Protein AF-A0A8I1WCV1-F1 (afdb_monomer_lite)

Structure (mmCIF, N/CA/C/O backbone):
data_AF-A0A8I1WCV1-F1
#
_entry.id   AF-A0A8I1WCV1-F1
#
loop_
_atom_site.group_PDB
_atom_site.id
_atom_site.type_symbol
_atom_site.label_atom_id
_atom_site.label_alt_id
_atom_site.label_comp_id
_atom_site.label_asym_id
_atom_site.label_entity_id
_atom_site.label_seq_id
_atom_site.pdbx_PDB_ins_code
_atom_site.Cartn_x
_atom_site.Cartn_y
_atom_site.Cartn_z
_atom_site.occupancy
_atom_site.B_iso_or_equiv
_atom_site.auth_seq_id
_atom_site.auth_comp_id
_atom_site.auth_asym_id
_atom_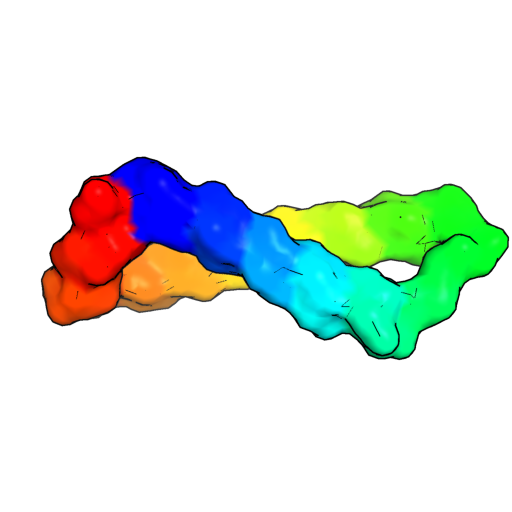site.auth_atom_id
_atom_site.pdbx_PDB_model_num
ATOM 1 N N . MET A 1 1 ? -4.566 6.276 13.905 1.00 64.19 1 MET A N 1
ATOM 2 C CA . MET A 1 1 ? -3.991 7.014 12.733 1.00 64.19 1 MET A CA 1
ATOM 3 C C . MET A 1 1 ? -2.650 6.410 12.327 1.00 64.19 1 MET A C 1
ATOM 5 O O . MET A 1 1 ? -2.386 6.246 11.144 1.00 64.19 1 MET A O 1
ATOM 9 N N . THR A 1 2 ? -1.825 6.045 13.306 1.00 79.56 2 THR A N 1
ATOM 10 C CA . THR A 1 2 ? -0.584 5.261 13.204 1.00 79.56 2 THR A CA 1
ATOM 11 C C . THR A 1 2 ? -0.699 4.028 12.303 1.00 79.56 2 THR A C 1
ATOM 13 O O . THR A 1 2 ? 0.141 3.851 11.423 1.00 79.56 2 THR A O 1
ATOM 16 N N . GLY A 1 3 ? -1.766 3.230 12.430 1.00 82.12 3 GLY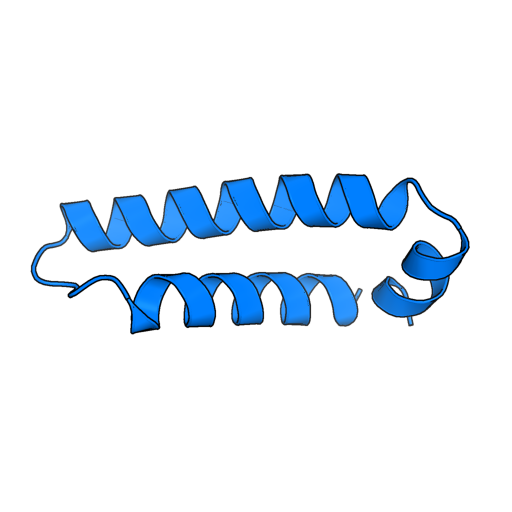 A N 1
ATOM 17 C CA . GLY A 1 3 ? -1.954 2.028 11.608 1.00 82.12 3 GLY A CA 1
ATOM 18 C C . GLY A 1 3 ? -2.052 2.284 10.097 1.00 82.12 3 GLY A C 1
ATOM 19 O O . GLY A 1 3 ? -1.570 1.474 9.308 1.00 82.12 3 GLY A O 1
ATOM 20 N N . VAL A 1 4 ? -2.609 3.425 9.672 1.00 85.44 4 VAL A N 1
ATOM 21 C CA . VAL A 1 4 ? -2.746 3.773 8.243 1.00 85.44 4 VAL A CA 1
ATOM 22 C C . VAL A 1 4 ? -1.381 4.094 7.631 1.00 85.44 4 VAL A C 1
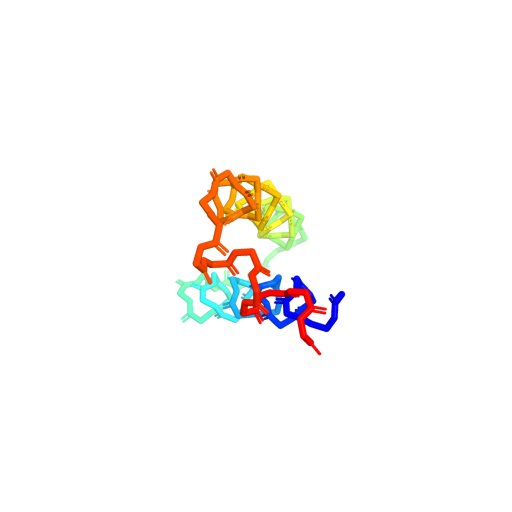ATOM 24 O O . VAL A 1 4 ? -1.078 3.669 6.518 1.00 85.44 4 VAL A O 1
ATOM 27 N N . TYR A 1 5 ? -0.522 4.796 8.375 1.00 87.50 5 TYR A N 1
ATOM 28 C CA . TYR A 1 5 ? 0.842 5.097 7.936 1.00 87.50 5 TYR A CA 1
ATOM 29 C C . TYR A 1 5 ? 1.707 3.839 7.852 1.00 87.50 5 TYR A C 1
ATOM 31 O O . TYR A 1 5 ? 2.449 3.676 6.884 1.00 87.50 5 TYR A O 1
ATOM 39 N N . ILE A 1 6 ? 1.570 2.930 8.826 1.00 90.06 6 ILE A N 1
ATOM 40 C CA . ILE A 1 6 ? 2.246 1.627 8.798 1.00 90.06 6 ILE A CA 1
ATOM 41 C C . ILE A 1 6 ? 1.805 0.847 7.557 1.00 90.06 6 ILE A C 1
ATOM 43 O O . ILE A 1 6 ? 2.658 0.380 6.811 1.00 90.06 6 ILE A O 1
ATOM 47 N N . LEU A 1 7 ? 0.499 0.785 7.275 1.00 91.94 7 LEU A N 1
ATOM 48 C CA . LEU A 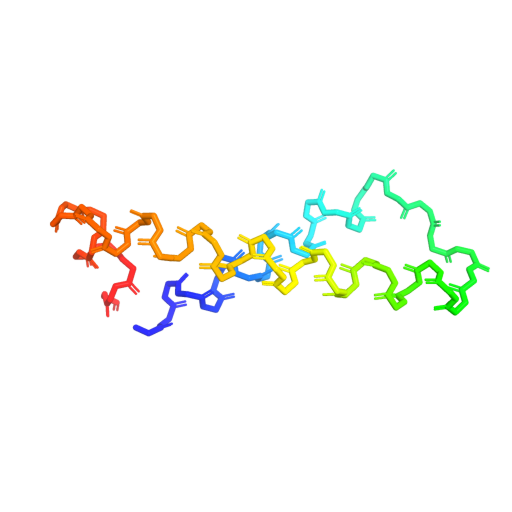1 7 ? -0.034 0.121 6.084 1.00 91.94 7 LEU A CA 1
ATOM 49 C C . LEU A 1 7 ? 0.546 0.708 4.789 1.00 91.94 7 LEU A C 1
ATOM 51 O O . LEU A 1 7 ? 0.985 -0.042 3.918 1.00 91.94 7 LEU A O 1
ATOM 55 N N . HIS A 1 8 ? 0.576 2.037 4.661 1.00 93.75 8 HIS A N 1
ATOM 56 C CA . HIS A 1 8 ? 1.136 2.700 3.483 1.00 93.75 8 HIS A CA 1
ATOM 57 C C . HIS A 1 8 ? 2.618 2.352 3.285 1.00 93.75 8 HIS A C 1
ATOM 59 O O . HIS A 1 8 ? 3.021 1.980 2.183 1.00 93.75 8 HIS A O 1
ATOM 65 N N . TYR A 1 9 ? 3.418 2.405 4.354 1.00 94.06 9 TYR A N 1
ATOM 66 C CA . TYR A 1 9 ? 4.827 2.016 4.306 1.00 94.06 9 TYR A CA 1
ATOM 67 C C . TYR A 1 9 ? 5.006 0.533 3.956 1.00 94.06 9 TYR A C 1
ATOM 69 O O . TYR A 1 9 ? 5.839 0.197 3.117 1.00 94.06 9 TYR A O 1
ATOM 77 N N . SER A 1 10 ? 4.208 -0.359 4.547 1.00 94.56 10 SER A N 1
ATOM 78 C CA . SER A 1 10 ? 4.255 -1.793 4.251 1.00 94.56 10 SER A CA 1
ATOM 79 C C . SER A 1 10 ? 3.946 -2.085 2.783 1.00 94.56 10 SER A C 1
ATOM 81 O O . SER A 1 10 ? 4.633 -2.896 2.169 1.00 94.56 10 SER A O 1
ATOM 83 N N . ILE A 1 11 ? 2.962 -1.401 2.196 1.00 95.94 11 ILE A N 1
ATOM 84 C CA . ILE A 1 11 ? 2.637 -1.529 0.769 1.00 95.94 11 ILE A CA 1
ATOM 85 C C . ILE A 1 11 ? 3.780 -0.997 -0.097 1.00 95.94 11 ILE A C 1
ATOM 87 O O . ILE A 1 11 ? 4.158 -1.646 -1.069 1.00 95.94 11 ILE A O 1
ATOM 91 N N . PHE A 1 12 ? 4.372 0.143 0.267 1.00 96.06 12 PHE A N 1
ATOM 92 C CA . PHE A 1 12 ? 5.532 0.679 -0.443 1.00 96.06 12 PHE A CA 1
ATOM 93 C C . PHE A 1 12 ? 6.707 -0.307 -0.429 1.00 96.06 12 PHE A C 1
ATOM 95 O O . PHE A 1 12 ? 7.309 -0.582 -1.471 1.00 96.06 12 PHE A O 1
ATOM 102 N N . ALA A 1 13 ? 7.021 -0.875 0.738 1.00 95.25 13 ALA A N 1
ATOM 103 C CA . ALA A 1 13 ? 8.063 -1.886 0.894 1.00 95.25 13 ALA A CA 1
ATOM 104 C C . ALA A 1 13 ? 7.767 -3.122 0.025 1.00 95.25 13 ALA A C 1
ATOM 106 O O . ALA A 1 13 ? 8.641 -3.592 -0.699 1.00 95.25 13 ALA A O 1
ATOM 107 N N . LEU A 1 14 ? 6.508 -3.571 0.015 1.00 96.12 14 LEU A N 1
ATOM 108 C CA . LEU A 1 14 ? 6.030 -4.692 -0.794 1.00 96.12 14 LEU A CA 1
ATOM 109 C C . LEU A 1 14 ? 5.937 -4.400 -2.298 1.00 96.12 14 LEU A C 1
ATOM 111 O O . LEU A 1 14 ? 5.733 -5.328 -3.060 1.00 96.12 14 LEU A O 1
ATOM 115 N N . PHE A 1 15 ? 6.034 -3.168 -2.780 1.00 95.31 15 PHE A N 1
ATOM 116 C CA . PHE A 1 15 ? 6.172 -2.929 -4.224 1.00 95.31 15 PHE A CA 1
ATOM 117 C C . PHE A 1 15 ? 7.622 -2.681 -4.615 1.00 95.31 15 PHE A C 1
ATOM 119 O O . PHE A 1 15 ? 8.088 -3.170 -5.644 1.00 95.31 15 PHE A O 1
ATOM 126 N N . SER A 1 16 ? 8.361 -1.965 -3.773 1.00 93.50 16 SER A N 1
ATOM 127 C CA . SER A 1 16 ? 9.771 -1.663 -4.012 1.00 93.50 16 SER A CA 1
ATOM 128 C C . SER A 1 16 ? 10.682 -2.889 -3.918 1.00 93.50 16 SER A C 1
ATOM 130 O O . SER A 1 16 ? 11.705 -2.908 -4.597 1.00 93.50 16 SER A O 1
ATOM 132 N N . SER A 1 17 ? 10.321 -3.935 -3.163 1.00 95.56 17 SER A N 1
ATOM 133 C CA . SER A 1 17 ? 11.131 -5.163 -3.105 1.00 95.56 17 SER A CA 1
ATOM 134 C C . SER A 1 17 ? 11.020 -6.063 -4.349 1.00 95.56 17 SER A C 1
ATOM 136 O O . SER A 1 17 ? 11.846 -6.951 -4.534 1.00 95.56 17 SER A O 1
ATOM 138 N N . GLN A 1 18 ? 10.040 -5.825 -5.225 1.00 94.25 18 GLN A N 1
ATOM 139 C CA . GLN A 1 18 ? 9.727 -6.664 -6.390 1.00 94.25 18 GLN A CA 1
ATOM 140 C C . GLN A 1 18 ? 9.980 -5.928 -7.703 1.00 94.25 18 GLN A C 1
ATOM 142 O O . GLN A 1 18 ? 10.128 -6.559 -8.747 1.00 94.25 18 GLN A O 1
ATOM 147 N N . ILE A 1 19 ? 10.008 -4.596 -7.666 1.00 92.56 19 ILE A N 1
ATOM 148 C CA . ILE A 1 19 ? 10.146 -3.755 -8.848 1.00 92.56 19 ILE A CA 1
ATOM 149 C C . ILE A 1 19 ? 11.522 -3.100 -8.820 1.00 92.56 19 ILE A C 1
ATOM 151 O O . ILE A 1 19 ? 11.817 -2.268 -7.964 1.00 92.56 19 ILE A O 1
ATOM 155 N N . VAL A 1 20 ? 12.358 -3.426 -9.807 1.00 93.50 20 VAL A N 1
ATOM 156 C CA . VAL A 1 20 ? 13.643 -2.746 -9.995 1.00 93.50 20 VAL A CA 1
ATOM 157 C C . VAL A 1 20 ? 13.392 -1.311 -10.458 1.00 93.50 20 VAL A C 1
ATOM 159 O O . VAL A 1 20 ? 12.872 -1.058 -11.546 1.00 93.50 20 VAL A O 1
ATOM 162 N N . ILE A 1 21 ? 13.788 -0.348 -9.630 1.00 91.81 21 ILE A N 1
ATOM 163 C CA . ILE A 1 21 ? 13.578 1.076 -9.884 1.00 91.81 21 ILE A CA 1
ATOM 164 C C . ILE A 1 21 ? 14.713 1.628 -10.761 1.00 91.81 21 ILE A C 1
ATOM 166 O O . ILE A 1 21 ? 15.662 2.236 -10.270 1.00 91.81 21 ILE A O 1
ATOM 170 N N . ALA A 1 22 ? 14.609 1.422 -12.076 1.00 94.19 22 ALA A N 1
ATOM 171 C CA . ALA A 1 22 ? 15.626 1.850 -13.046 1.00 94.19 22 ALA A CA 1
ATOM 172 C C . ALA A 1 22 ? 15.358 3.228 -13.688 1.00 94.19 22 ALA A C 1
ATOM 174 O O . ALA A 1 22 ? 16.229 3.777 -14.358 1.00 94.19 22 ALA A O 1
ATOM 175 N N . SER A 1 23 ? 14.162 3.802 -13.517 1.00 96.19 23 SER A N 1
ATOM 176 C CA . SER A 1 23 ? 13.787 5.073 -14.150 1.00 96.19 23 SER A CA 1
ATOM 177 C C . SER A 1 23 ? 12.840 5.910 -13.293 1.00 96.19 23 SER A C 1
ATOM 179 O O . SER A 1 23 ? 12.187 5.410 -12.372 1.00 96.19 23 SER A O 1
ATOM 181 N N . ILE A 1 24 ? 12.734 7.202 -13.621 1.00 96.94 24 ILE A N 1
ATOM 182 C CA . ILE A 1 24 ? 11.793 8.118 -12.963 1.00 96.94 24 ILE A CA 1
ATOM 183 C C . ILE A 1 24 ? 10.333 7.714 -13.201 1.00 96.94 24 ILE A C 1
ATOM 185 O O . ILE A 1 24 ? 9.522 7.793 -12.284 1.00 96.94 24 ILE A O 1
ATOM 189 N N . ALA A 1 25 ? 10.008 7.209 -14.394 1.00 96.88 25 ALA A N 1
ATOM 190 C CA . ALA A 1 25 ? 8.666 6.734 -14.714 1.00 96.88 25 ALA A CA 1
ATOM 191 C C . ALA A 1 25 ? 8.256 5.569 -13.800 1.00 96.88 25 ALA A C 1
ATOM 193 O O . ALA A 1 25 ? 7.156 5.578 -13.252 1.00 96.88 25 ALA A O 1
ATOM 194 N N . ILE A 1 26 ? 9.165 4.617 -13.558 1.00 95.81 26 ILE A N 1
ATOM 195 C CA . ILE A 1 26 ? 8.919 3.496 -12.641 1.00 95.81 26 ILE A CA 1
ATOM 196 C C . ILE A 1 26 ? 8.770 3.999 -11.200 1.00 95.81 26 ILE A C 1
ATOM 198 O O . ILE A 1 26 ? 7.867 3.549 -10.502 1.00 95.81 26 ILE A O 1
ATOM 202 N N . LYS A 1 27 ? 9.581 4.975 -10.758 1.00 94.88 27 LYS A N 1
ATOM 203 C CA . LYS A 1 27 ? 9.413 5.602 -9.429 1.00 94.88 27 LYS A CA 1
ATOM 204 C C . LYS A 1 27 ? 8.012 6.175 -9.247 1.00 94.88 27 LYS A C 1
ATOM 206 O O . LYS A 1 27 ? 7.364 5.899 -8.242 1.00 94.88 27 LYS A O 1
ATOM 211 N N . ILE A 1 28 ? 7.552 6.958 -10.219 1.00 97.31 28 ILE A N 1
ATOM 212 C CA . ILE A 1 28 ? 6.231 7.590 -10.171 1.00 97.31 28 ILE A CA 1
ATOM 213 C C . ILE A 1 28 ? 5.133 6.524 -10.184 1.00 97.31 28 ILE A C 1
ATOM 215 O O . ILE A 1 28 ? 4.202 6.610 -9.387 1.00 97.31 28 ILE A O 1
ATOM 219 N N . ALA A 1 29 ? 5.266 5.493 -11.023 1.00 96.38 29 ALA A N 1
ATOM 220 C CA . ALA A 1 29 ? 4.316 4.387 -11.070 1.00 96.38 29 ALA A CA 1
ATOM 221 C C . ALA A 1 29 ? 4.213 3.667 -9.717 1.00 96.38 29 ALA A C 1
ATOM 223 O O . ALA A 1 29 ? 3.106 3.493 -9.220 1.00 96.38 29 ALA A O 1
ATOM 224 N N . VAL A 1 30 ? 5.344 3.325 -9.086 1.00 96.44 30 VAL A N 1
ATOM 225 C CA . VAL A 1 30 ? 5.375 2.667 -7.767 1.00 96.44 30 VAL A CA 1
ATOM 226 C C . VAL A 1 30 ? 4.739 3.542 -6.687 1.00 96.44 30 VAL A C 1
ATOM 228 O O . VAL A 1 30 ? 3.984 3.039 -5.859 1.00 96.44 30 VAL A O 1
ATOM 231 N N . LEU A 1 31 ? 5.001 4.851 -6.684 1.00 96.12 31 LEU A N 1
ATOM 232 C CA . LEU A 1 31 ? 4.380 5.766 -5.722 1.00 96.12 31 LEU A CA 1
ATOM 233 C C . LEU A 1 31 ? 2.863 5.848 -5.918 1.00 96.12 31 LEU A C 1
ATOM 235 O O . LEU A 1 31 ? 2.112 5.777 -4.946 1.00 96.12 31 LEU A O 1
ATOM 239 N N . LEU A 1 32 ? 2.407 5.949 -7.168 1.00 97.25 32 LEU A N 1
ATOM 240 C CA . LEU A 1 32 ? 0.986 6.023 -7.484 1.00 97.25 32 LEU A CA 1
ATOM 241 C C . LEU A 1 32 ? 0.262 4.724 -7.110 1.00 97.25 32 LEU A C 1
ATOM 243 O O . LEU A 1 32 ? -0.784 4.770 -6.464 1.00 97.25 32 LEU A O 1
ATOM 247 N N . THR A 1 33 ? 0.827 3.563 -7.458 1.00 96.31 33 THR A N 1
ATOM 248 C CA . THR A 1 33 ? 0.238 2.264 -7.105 1.00 96.31 33 THR A CA 1
ATOM 249 C C . THR A 1 33 ? 0.237 2.039 -5.600 1.00 96.31 33 THR A C 1
ATOM 251 O O . THR A 1 33 ? -0.760 1.548 -5.069 1.00 96.31 33 THR A O 1
ATOM 254 N N . THR A 1 34 ? 1.299 2.446 -4.897 1.00 96.75 34 THR A N 1
ATOM 255 C CA . THR A 1 34 ? 1.360 2.423 -3.428 1.00 96.75 34 THR A CA 1
ATOM 256 C C . THR A 1 34 ? 0.229 3.252 -2.835 1.00 96.75 34 THR A C 1
ATOM 258 O O . THR A 1 34 ? -0.525 2.757 -1.998 1.00 96.75 34 THR A O 1
ATOM 261 N N . PHE A 1 35 ? 0.073 4.497 -3.292 1.00 95.56 35 PHE A N 1
ATOM 262 C CA . PHE A 1 35 ? -0.962 5.396 -2.801 1.00 95.56 35 PHE A CA 1
ATOM 263 C C . PHE A 1 35 ? -2.358 4.803 -3.008 1.00 95.56 35 PHE A C 1
ATOM 265 O O . PHE A 1 35 ? -3.078 4.601 -2.030 1.00 95.56 35 PHE A O 1
ATOM 272 N N . VAL A 1 36 ? -2.705 4.433 -4.243 1.00 97.31 36 VAL A N 1
ATOM 273 C CA . VAL A 1 36 ? -4.023 3.866 -4.571 1.00 97.31 36 VAL A CA 1
ATOM 274 C C . VAL A 1 36 ? -4.296 2.602 -3.756 1.00 97.31 36 VAL A C 1
ATOM 276 O O . VAL A 1 36 ? -5.348 2.493 -3.128 1.00 97.31 36 VAL A O 1
ATOM 279 N N . SER A 1 37 ? -3.336 1.678 -3.694 1.00 96.00 37 SER A N 1
ATOM 280 C CA . SER A 1 37 ? -3.498 0.425 -2.948 1.00 96.00 37 SER A CA 1
ATOM 281 C C . SER A 1 37 ? -3.685 0.679 -1.452 1.00 96.00 37 SER A C 1
ATOM 283 O O . SER A 1 37 ? -4.553 0.073 -0.830 1.00 96.00 37 SER A O 1
ATOM 285 N N . SER A 1 38 ? -2.920 1.611 -0.876 1.00 94.62 38 SER A N 1
ATOM 286 C CA . SER A 1 38 ? -3.025 1.962 0.544 1.00 94.62 38 SER A CA 1
ATOM 287 C C . SER A 1 38 ? -4.364 2.595 0.901 1.00 94.62 38 SER A C 1
ATOM 289 O O . SER A 1 38 ? -4.929 2.260 1.941 1.00 94.62 38 SER A O 1
ATOM 291 N N . VAL A 1 39 ? -4.912 3.446 0.03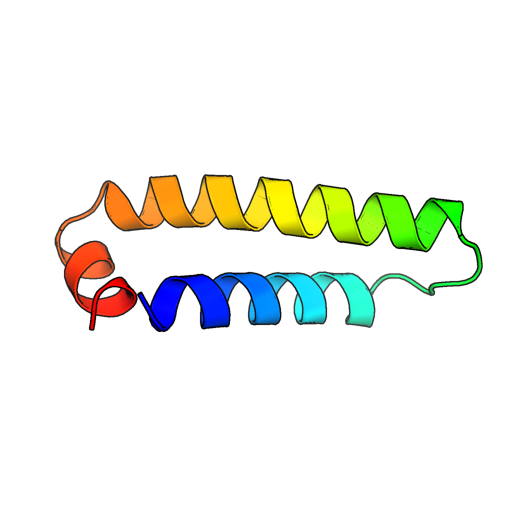0 1.00 93.56 39 VAL A N 1
ATOM 292 C CA . VAL A 1 39 ? -6.228 4.059 0.229 1.00 93.56 39 VAL A CA 1
ATOM 293 C C . VAL A 1 39 ? -7.317 2.996 0.144 1.00 93.56 39 VAL A C 1
ATOM 295 O O . VAL A 1 39 ? -8.119 2.886 1.067 1.00 93.56 39 VAL A O 1
ATOM 298 N N . LEU A 1 40 ? -7.312 2.164 -0.902 1.00 95.31 40 LEU A N 1
ATOM 299 C CA . LEU A 1 40 ? -8.312 1.106 -1.077 1.00 95.31 40 LEU A CA 1
ATOM 300 C C . LEU A 1 40 ? -8.299 0.107 0.085 1.00 95.31 40 LEU A C 1
ATOM 302 O O . LEU A 1 40 ? -9.353 -0.217 0.631 1.00 95.31 40 LEU A O 1
ATOM 306 N N . LEU A 1 41 ? -7.113 -0.337 0.511 1.00 93.19 41 LEU A N 1
ATOM 307 C CA . LEU A 1 41 ? -6.977 -1.240 1.653 1.00 93.19 41 LEU A CA 1
ATOM 308 C C . LEU A 1 41 ? -7.389 -0.568 2.962 1.00 93.19 41 LEU A C 1
ATOM 310 O O . LEU A 1 41 ? -8.063 -1.197 3.770 1.00 93.19 41 LEU A O 1
ATOM 314 N N . SER A 1 42 ? -7.061 0.709 3.163 1.00 90.12 42 SER A N 1
ATOM 315 C CA . SER A 1 42 ? -7.533 1.449 4.338 1.00 90.12 42 SER A CA 1
ATOM 316 C C . SER A 1 42 ? -9.055 1.534 4.360 1.00 90.12 42 SER A C 1
ATOM 318 O O . SER A 1 42 ? -9.658 1.248 5.385 1.00 90.12 42 SER A O 1
ATOM 320 N N . MET A 1 43 ? -9.698 1.863 3.236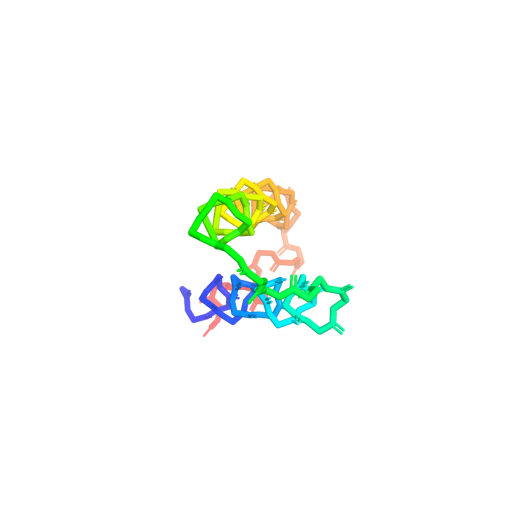 1.00 90.75 43 MET A N 1
ATOM 321 C CA . MET A 1 43 ? -11.162 1.915 3.146 1.00 90.75 43 MET A CA 1
ATOM 322 C C . MET A 1 43 ? -11.793 0.547 3.431 1.00 90.75 43 MET A C 1
ATOM 324 O O . MET A 1 43 ? -12.762 0.466 4.186 1.00 90.75 43 MET A O 1
ATOM 328 N N . LEU A 1 44 ? -11.210 -0.531 2.897 1.00 90.81 44 LEU A N 1
ATOM 329 C CA . LEU A 1 44 ? -11.642 -1.899 3.180 1.00 90.81 44 LEU A CA 1
ATOM 330 C C . LEU A 1 44 ? -11.514 -2.228 4.675 1.00 90.81 44 LEU A C 1
ATOM 332 O O . LEU A 1 44 ? -12.462 -2.713 5.287 1.00 90.81 44 LEU A O 1
ATOM 336 N N . LEU A 1 45 ? -10.367 -1.935 5.285 1.00 89.19 45 LEU A N 1
ATOM 337 C CA . LEU A 1 45 ? -10.112 -2.221 6.695 1.00 89.19 45 LEU A CA 1
ATOM 338 C C . LEU A 1 45 ? -10.987 -1.363 7.623 1.00 89.19 45 LEU A C 1
ATOM 340 O O . LEU A 1 45 ? -11.455 -1.850 8.647 1.00 89.19 45 LEU A O 1
ATOM 344 N N . LEU A 1 46 ? -11.269 -0.112 7.265 1.00 86.88 46 LEU A N 1
ATOM 345 C CA . LEU A 1 46 ? -12.173 0.760 8.020 1.00 86.88 46 LEU A CA 1
ATOM 346 C C . LEU A 1 46 ? -13.642 0.323 7.910 1.00 86.88 46 LEU A C 1
ATOM 348 O O . LEU A 1 46 ? -14.430 0.615 8.806 1.00 86.88 46 LEU A O 1
ATOM 352 N N . SER A 1 47 ? -14.015 -0.399 6.848 1.00 87.88 47 SER A N 1
ATOM 353 C CA . SER A 1 47 ? -15.380 -0.918 6.677 1.00 87.88 47 SER A CA 1
ATOM 354 C C . SER A 1 47 ? -15.746 -2.026 7.678 1.00 87.88 47 SER A C 1
ATOM 356 O O . SER A 1 47 ? -16.927 -2.306 7.886 1.00 87.88 47 SER A O 1
ATOM 358 N N . ASN A 1 48 ? -14.755 -2.632 8.341 1.00 87.06 48 ASN A N 1
ATOM 359 C CA . ASN A 1 48 ? -14.948 -3.675 9.343 1.00 87.06 48 ASN A CA 1
ATOM 360 C C . ASN A 1 48 ? -14.555 -3.167 10.743 1.00 87.06 48 ASN A C 1
ATOM 362 O O . ASN A 1 48 ? -13.454 -2.671 10.964 1.00 87.06 48 ASN A O 1
ATOM 366 N N . LYS A 1 49 ? -15.465 -3.317 11.717 1.00 81.50 49 LYS A N 1
ATOM 367 C CA . LYS A 1 49 ? -15.303 -2.816 13.095 1.00 81.50 49 LYS A CA 1
ATOM 368 C C . LYS A 1 49 ? -14.118 -3.432 13.850 1.00 81.50 49 LYS A C 1
ATOM 370 O O . LYS A 1 49 ? -13.537 -2.758 14.696 1.00 81.50 49 LYS A O 1
ATOM 375 N N . ALA A 1 50 ? -13.758 -4.685 13.566 1.00 81.62 50 ALA A N 1
ATOM 376 C CA . ALA A 1 50 ? -12.632 -5.354 14.218 1.00 81.62 50 ALA A CA 1
ATOM 377 C C . ALA A 1 50 ? -11.293 -4.794 13.725 1.00 81.62 50 ALA A C 1
ATOM 379 O O . ALA A 1 50 ? -10.411 -4.479 14.519 1.00 81.62 50 ALA A O 1
ATOM 380 N N . THR A 1 51 ? -11.162 -4.610 12.412 1.00 79.88 51 THR A N 1
ATOM 381 C CA . THR A 1 51 ? -9.973 -4.006 11.809 1.00 79.88 51 THR A CA 1
ATOM 382 C C . THR A 1 51 ? -9.904 -2.513 12.092 1.00 79.88 51 THR A C 1
ATOM 384 O O . THR A 1 51 ? -8.815 -2.030 12.372 1.00 79.88 51 THR A O 1
ATOM 387 N N . LEU A 1 52 ? -11.035 -1.798 12.139 1.00 81.12 52 LEU A N 1
ATOM 388 C CA . LEU A 1 52 ? -11.108 -0.392 12.549 1.00 81.12 52 LEU A CA 1
ATOM 389 C C . LEU A 1 52 ? -10.327 -0.152 13.845 1.00 81.12 52 LEU A C 1
ATOM 391 O O . LEU A 1 52 ? -9.412 0.665 13.849 1.00 81.12 52 LEU A O 1
ATOM 395 N N . ALA A 1 53 ? -10.628 -0.930 14.891 1.00 76.69 53 ALA A N 1
ATOM 396 C CA . ALA A 1 53 ? -9.968 -0.826 16.189 1.00 76.69 53 ALA A CA 1
ATOM 397 C C . ALA A 1 53 ? -8.442 -0.990 16.098 1.00 76.69 53 ALA A C 1
ATOM 399 O O . ALA A 1 53 ? -7.717 -0.281 16.786 1.00 76.69 53 ALA A O 1
ATOM 400 N N . ILE A 1 54 ? -7.958 -1.871 15.217 1.00 77.81 54 ILE A N 1
ATOM 401 C CA . ILE A 1 54 ? -6.529 -2.150 15.017 1.00 77.81 54 ILE A CA 1
ATOM 402 C C . ILE A 1 54 ? -5.823 -0.994 14.291 1.00 77.81 54 ILE A C 1
ATOM 404 O O . ILE A 1 54 ? -4.695 -0.661 14.638 1.00 77.81 54 ILE A O 1
ATOM 408 N N . ILE A 1 55 ? -6.455 -0.372 13.286 1.00 77.62 55 ILE A N 1
ATOM 409 C CA . ILE A 1 55 ? -5.803 0.676 12.473 1.00 77.62 55 ILE A CA 1
ATOM 410 C C . ILE A 1 55 ? -5.888 2.060 13.148 1.00 77.62 55 ILE A C 1
ATOM 412 O O . ILE A 1 55 ? -5.079 2.959 12.873 1.00 77.62 55 ILE A O 1
ATOM 416 N N . THR A 1 56 ? -6.907 2.271 13.989 1.00 73.94 56 THR A N 1
ATOM 417 C CA . THR A 1 56 ? -7.096 3.538 14.703 1.00 73.94 56 THR A CA 1
ATOM 418 C C . THR A 1 56 ? -6.317 3.638 16.007 1.00 73.94 56 THR A C 1
ATOM 420 O O . THR A 1 56 ? -6.012 4.780 16.362 1.00 73.94 56 THR A O 1
ATOM 423 N N . LEU A 1 57 ? -5.990 2.509 16.658 1.00 62.56 57 LEU A N 1
ATOM 424 C CA . LEU A 1 57 ? -5.069 2.458 17.805 1.00 62.56 57 LEU A CA 1
ATOM 425 C C . LEU A 1 57 ? -3.685 3.042 17.450 1.00 62.56 57 LEU A C 1
ATOM 427 O O . LEU A 1 57 ? -3.053 3.588 18.374 1.00 62.56 57 LEU A O 1
#

Organism: Plesiomonas shigelloides (NCBI:txid703)

pLDDT: mean 90.1, std 8.08, range [62.56, 97.31]

Radius of gyration: 12.87 Å; chains: 1; bounding box: 31×15×32 Å

Sequence (57 aa):
MTGVYILHYSIFALFSSQIVIASIAIKIAVLLTTFVSSVLLSMLLLSNKATLAIITL

Secondary structure (DSSP, 8-state):
-HHHHHHHHHHHHHHHTTS---SHHHHHHHHHHHHHHHHHHHHHHHTSHHHHHHHH-

Foldseek 3Di:
DVLLVVLLVVQLVVQPVPDDCPDPVVVVVSNVCSVVVSVVVVVVLCVDPVSVVVSVD